Protein AF-A0A528BFK5-F1 (afdb_monomer)

Mean predicted aligned error: 5.94 Å

Radius of gyration: 22.84 Å; Cα contacts (8 Å, |Δi|>4): 56; chains: 1; bounding box: 48×29×62 Å

pLDDT: mean 91.85, std 6.43, range [48.0, 98.12]

Secondary structure (DSSP, 8-state):
---HHHHHHHHHHTT-HHHHHTHHHHTT-TTHHHHHHHHHHHHHHHHHHHHHHHHT------GGG--TTSSSS--HHHHHHHHTTGGGTTT--------TTSSHHHHHHHHH-

Sequence (113 aa):
MNNPDVLLNRAKALRLNGLITHWDEIAGADWLAAVLQWEEEERSDRSMRRRMRAARLGHFKQLSDYDWHWPRRIDRAAVEDLMTLSFMNDAANIVFIGPNGVGKSTLARNVAH

Solvent-accessible surface area (backbone atoms only — not comparable to full-atom values): 7240 Å² total; per-residue (Å²): 132,88,56,54,69,58,53,51,51,50,39,57,77,67,62,40,56,72,58,63,75,48,32,91,82,45,64,85,44,86,60,49,66,57,55,54,48,51,52,55,50,52,50,53,49,52,52,50,57,48,50,56,63,70,65,63,74,67,90,85,61,62,71,90,75,54,58,81,82,58,46,95,77,71,65,61,68,62,53,55,50,55,67,69,48,57,49,64,82,71,72,56,86,87,80,87,84,78,72,89,90,60,47,59,70,50,54,56,48,57,69,75,107

Foldseek 3Di:
DDDLVVLLVLCVVLVVVVCNVCVVVPSPPPCSVVVSVVSVVVVVVVVVVVVVVVVPLDDADAPVNDDPVAPVDDDVVVLVVVLVVPCVVVVDDDDDDDDPPRCPSNSVSSSVD

Structure (mmCIF, N/CA/C/O backbone):
data_AF-A0A528BFK5-F1
#
_entry.id   AF-A0A528BFK5-F1
#
loop_
_atom_site.group_PDB
_atom_site.id
_atom_site.type_symbol
_atom_site.label_atom_id
_atom_site.label_alt_id
_atom_site.label_comp_id
_atom_site.label_asym_id
_atom_site.label_entity_id
_atom_site.label_seq_id
_atom_site.pdbx_PDB_ins_code
_atom_site.Cartn_x
_atom_site.Cartn_y
_atom_site.Cartn_z
_atom_site.occupancy
_atom_site.B_iso_or_equiv
_atom_site.auth_seq_id
_atom_site.auth_comp_id
_atom_site.auth_asym_id
_atom_site.auth_atom_id
_atom_site.pdbx_PDB_model_num
ATOM 1 N N . MET A 1 1 ? -25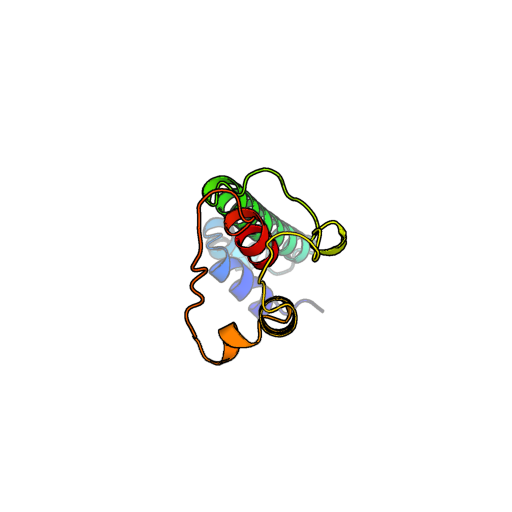.125 -4.580 11.232 1.00 48.00 1 MET A N 1
ATOM 2 C CA . MET A 1 1 ? -25.094 -4.891 12.677 1.00 48.00 1 MET A CA 1
ATOM 3 C C . MET A 1 1 ? -23.659 -5.232 13.038 1.00 48.00 1 MET A C 1
ATOM 5 O O . MET A 1 1 ? -23.142 -6.213 12.522 1.00 48.00 1 MET A O 1
ATOM 9 N N . ASN A 1 2 ? -22.987 -4.368 13.801 1.00 63.56 2 ASN A N 1
ATOM 10 C CA . ASN A 1 2 ? -21.590 -4.565 14.191 1.00 63.56 2 ASN A CA 1
ATOM 11 C C . ASN A 1 2 ? -21.495 -5.734 15.171 1.00 63.56 2 ASN A C 1
ATOM 13 O O . ASN A 1 2 ? -21.980 -5.627 16.292 1.00 63.56 2 ASN A O 1
ATOM 17 N N . ASN A 1 3 ? -20.893 -6.842 14.747 1.00 85.81 3 ASN A N 1
ATOM 18 C CA . ASN A 1 3 ? -20.568 -7.937 15.652 1.00 85.81 3 ASN A CA 1
ATOM 19 C C . ASN A 1 3 ? -19.425 -7.475 16.590 1.00 85.81 3 ASN A C 1
ATOM 21 O O . ASN A 1 3 ? -18.356 -7.122 16.075 1.00 85.81 3 ASN A O 1
ATOM 25 N N . PRO A 1 4 ? -19.613 -7.471 17.924 1.00 87.62 4 PRO A N 1
ATOM 26 C CA . PRO A 1 4 ? -18.584 -7.068 18.883 1.00 87.62 4 PRO A CA 1
ATOM 27 C C . PRO A 1 4 ? -17.257 -7.814 18.697 1.00 87.62 4 PRO A C 1
ATOM 29 O O . PRO A 1 4 ? -16.196 -7.196 18.744 1.00 87.62 4 PRO A O 1
ATOM 32 N N . ASP A 1 5 ? -17.293 -9.107 18.371 1.00 91.44 5 ASP A N 1
ATOM 33 C CA . ASP A 1 5 ? -16.078 -9.907 18.168 1.00 91.44 5 ASP A CA 1
ATOM 34 C C . ASP A 1 5 ? -15.250 -9.415 16.973 1.00 91.44 5 ASP A C 1
ATOM 36 O O . ASP A 1 5 ? -14.016 -9.415 16.995 1.00 91.44 5 ASP A O 1
ATOM 40 N N . VAL A 1 6 ? -15.925 -8.941 15.922 1.00 94.69 6 VAL A N 1
ATOM 41 C CA . VAL A 1 6 ? -15.270 -8.376 14.735 1.00 94.69 6 VAL A CA 1
ATOM 42 C C . VAL A 1 6 ? -14.583 -7.062 15.090 1.00 94.69 6 VAL A C 1
ATOM 44 O O . VAL A 1 6 ? -13.429 -6.853 14.711 1.00 94.69 6 VAL A O 1
ATOM 47 N N . LEU A 1 7 ? -15.252 -6.188 15.846 1.00 95.88 7 LEU A N 1
ATOM 48 C CA . LEU A 1 7 ? -14.658 -4.923 16.278 1.00 95.88 7 LEU A CA 1
ATOM 49 C C . LEU A 1 7 ? -13.475 -5.149 17.235 1.00 95.88 7 LEU A C 1
ATOM 51 O O . LEU A 1 7 ? -12.464 -4.455 17.119 1.00 95.88 7 LEU A O 1
ATOM 55 N N . LEU A 1 8 ? -13.545 -6.156 18.112 1.00 96.50 8 LEU A N 1
ATOM 56 C CA . LEU A 1 8 ? -12.437 -6.516 19.001 1.00 96.50 8 LEU A CA 1
ATOM 57 C C . LEU A 1 8 ? -11.213 -6.985 18.206 1.00 96.50 8 LEU A C 1
ATOM 59 O O . LEU A 1 8 ? -10.082 -6.594 18.501 1.00 96.50 8 LEU A O 1
ATOM 63 N N . ASN A 1 9 ? -11.422 -7.798 17.168 1.00 97.00 9 ASN A N 1
ATOM 64 C CA . ASN A 1 9 ? -10.339 -8.250 16.295 1.00 97.00 9 ASN A CA 1
ATOM 65 C C . ASN A 1 9 ? -9.693 -7.092 15.523 1.00 97.00 9 ASN A C 1
ATOM 67 O O . ASN A 1 9 ? -8.467 -7.050 15.408 1.00 97.00 9 ASN A O 1
ATOM 71 N N . ARG A 1 10 ? -10.486 -6.115 15.069 1.00 96.88 10 ARG A N 1
ATOM 72 C CA . ARG A 1 10 ? -9.972 -4.876 14.460 1.00 96.88 10 ARG A CA 1
ATOM 73 C C . ARG A 1 10 ? -9.133 -4.070 15.450 1.00 96.88 10 ARG A C 1
ATOM 75 O O . ARG A 1 10 ? -7.992 -3.725 15.149 1.00 96.88 10 ARG A O 1
ATOM 82 N N . ALA A 1 11 ? -9.628 -3.859 16.671 1.00 97.19 11 ALA A N 1
ATOM 83 C CA . ALA A 1 11 ? -8.878 -3.171 17.724 1.00 97.19 11 ALA A CA 1
ATOM 84 C C . ALA A 1 11 ? -7.541 -3.872 18.043 1.00 97.19 11 ALA A C 1
ATOM 86 O O . ALA A 1 11 ? -6.509 -3.205 18.175 1.00 97.19 11 ALA A O 1
ATOM 87 N N . LYS A 1 12 ? -7.531 -5.214 18.093 1.00 97.44 12 LYS A N 1
ATOM 88 C CA . LYS A 1 12 ? -6.318 -6.041 18.246 1.00 97.44 12 LYS A CA 1
ATOM 89 C C . LYS A 1 12 ? -5.351 -5.885 17.074 1.00 97.44 12 LYS A C 1
ATOM 91 O O . LYS A 1 12 ? -4.161 -5.673 17.308 1.00 97.44 12 LYS A O 1
ATOM 96 N N . ALA A 1 13 ? -5.837 -5.932 15.834 1.00 97.31 13 ALA A N 1
ATOM 97 C CA . ALA A 1 13 ? -5.016 -5.715 14.640 1.00 97.31 13 ALA A CA 1
ATOM 98 C C . ALA A 1 13 ? -4.374 -4.315 14.640 1.00 97.31 13 ALA A C 1
ATOM 100 O O . ALA A 1 13 ? -3.201 -4.155 14.297 1.00 97.31 13 ALA A O 1
ATOM 101 N N . LEU A 1 14 ? -5.110 -3.313 15.125 1.00 97.06 14 LEU A N 1
ATOM 102 C CA . LEU A 1 14 ? -4.625 -1.952 15.328 1.00 97.06 14 LEU A CA 1
ATOM 103 C C . LEU A 1 14 ? -3.766 -1.775 16.592 1.00 97.06 14 LEU A C 1
ATOM 105 O O . LEU A 1 14 ? -3.194 -0.700 16.791 1.00 97.06 14 LEU A O 1
ATOM 109 N N . ARG A 1 15 ? -3.617 -2.799 17.440 1.00 97.38 15 ARG A N 1
ATOM 110 C CA . ARG A 1 15 ? -2.886 -2.729 18.719 1.00 97.38 15 ARG A CA 1
ATOM 111 C C . ARG A 1 15 ? -3.351 -1.573 19.617 1.00 97.38 15 ARG A C 1
ATOM 113 O O . ARG A 1 15 ? -2.538 -0.938 20.291 1.00 97.38 15 ARG A O 1
ATOM 120 N N . LEU A 1 16 ? -4.650 -1.271 19.620 1.00 96.81 16 LEU A N 1
ATOM 121 C CA . LEU A 1 16 ? -5.241 -0.217 20.454 1.00 96.81 16 LEU A CA 1
ATOM 122 C C . LEU A 1 16 ? -5.451 -0.727 21.883 1.00 96.81 16 LEU A C 1
ATOM 124 O O . LEU A 1 16 ? -6.577 -0.881 22.345 1.00 96.81 16 LEU A O 1
ATOM 128 N N . ASN A 1 17 ? -4.351 -1.013 22.581 1.00 97.12 17 ASN A N 1
ATOM 129 C CA . ASN A 1 1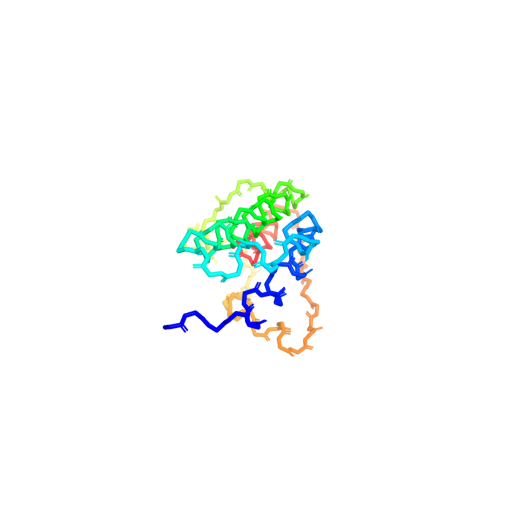7 ? -4.363 -1.739 23.855 1.00 97.12 17 ASN A CA 1
ATOM 130 C C . ASN A 1 17 ? -5.247 -1.085 24.925 1.00 97.12 17 ASN A C 1
ATOM 132 O O . ASN A 1 17 ? -5.899 -1.804 25.665 1.00 97.12 17 ASN A O 1
ATOM 136 N N . GLY A 1 18 ? -5.339 0.249 24.968 1.00 96.75 18 GLY A N 1
ATOM 137 C CA . GLY A 1 18 ? -6.256 0.938 25.886 1.00 96.75 18 GLY A CA 1
ATOM 138 C C . GLY A 1 18 ? -7.729 0.600 25.629 1.00 96.75 18 GLY A C 1
ATOM 139 O O . GLY A 1 18 ? -8.454 0.288 26.566 1.00 96.75 18 GLY A O 1
ATOM 140 N N . LEU A 1 19 ? -8.154 0.575 24.360 1.00 95.50 19 LEU A N 1
ATOM 141 C CA . LEU A 1 19 ? -9.518 0.174 23.989 1.00 95.50 19 LEU A CA 1
ATOM 142 C C . LEU A 1 19 ? -9.764 -1.316 24.256 1.00 95.50 19 LEU A C 1
ATOM 144 O O . LEU A 1 19 ? -10.860 -1.696 24.642 1.00 95.50 19 LEU A O 1
ATOM 148 N N . ILE A 1 20 ? -8.744 -2.158 24.065 1.00 97.19 20 ILE A N 1
ATOM 149 C CA . ILE A 1 20 ? -8.833 -3.601 24.331 1.00 97.19 20 ILE A CA 1
ATOM 150 C C . ILE A 1 20 ? -8.965 -3.873 25.836 1.00 97.19 20 ILE A C 1
ATOM 152 O O . ILE A 1 20 ? -9.753 -4.726 26.226 1.00 97.19 20 ILE A O 1
ATOM 156 N N . THR A 1 21 ? -8.219 -3.157 26.683 1.00 98.12 21 THR A N 1
ATOM 157 C CA . THR A 1 21 ? -8.285 -3.307 28.146 1.00 98.12 21 THR A CA 1
ATOM 158 C C . THR A 1 21 ? -9.657 -2.923 28.701 1.00 98.12 21 THR A C 1
ATOM 160 O O . THR A 1 21 ? -10.146 -3.591 29.603 1.00 98.12 21 THR A O 1
ATOM 163 N N . HIS A 1 22 ? -10.286 -1.885 28.147 1.00 96.94 22 HIS A N 1
ATOM 164 C CA . HIS A 1 22 ? -11.596 -1.380 28.580 1.00 96.94 22 HIS A CA 1
ATOM 165 C C . HIS A 1 22 ? -12.742 -1.838 27.663 1.00 96.94 22 HIS A C 1
ATOM 167 O O . HIS A 1 22 ? -13.746 -1.144 27.520 1.00 96.94 22 HIS A O 1
ATOM 173 N N . TRP A 1 23 ? -12.591 -2.992 27.002 1.00 95.62 23 TRP A N 1
ATOM 174 C CA . TRP A 1 23 ? -13.507 -3.429 25.947 1.00 95.62 23 TRP A CA 1
ATOM 175 C C . TRP A 1 23 ? -14.962 -3.531 26.411 1.00 95.62 23 TRP A C 1
ATOM 177 O O . TRP A 1 23 ? -15.853 -3.025 25.733 1.00 95.62 23 TRP A O 1
ATOM 187 N N . ASP A 1 24 ? -15.195 -4.122 27.583 1.00 95.38 24 ASP A N 1
ATOM 188 C CA . ASP A 1 24 ? -16.540 -4.343 28.125 1.00 95.38 24 ASP A CA 1
ATOM 189 C C . ASP A 1 24 ? -17.301 -3.030 28.382 1.00 95.38 24 ASP A C 1
ATOM 191 O O . ASP A 1 24 ? -18.529 -3.003 28.333 1.00 95.38 24 ASP A O 1
ATOM 195 N N . GLU A 1 25 ? -16.582 -1.921 28.588 1.00 95.62 25 GLU A N 1
ATOM 196 C CA . GLU A 1 25 ? -17.163 -0.588 28.790 1.00 95.62 25 GLU A CA 1
ATOM 197 C C . GLU A 1 25 ? -17.598 0.070 27.470 1.00 95.62 25 GLU A C 1
ATOM 199 O O . GLU A 1 25 ? -18.506 0.902 27.456 1.00 95.62 25 GLU A O 1
ATOM 204 N N . ILE A 1 26 ? -16.957 -0.287 26.351 1.00 94.62 26 ILE A N 1
ATOM 205 C CA . ILE A 1 26 ? -17.101 0.412 25.063 1.00 94.62 26 ILE A CA 1
ATOM 206 C C . ILE A 1 26 ? -17.682 -0.455 23.941 1.00 94.62 26 ILE A C 1
ATOM 208 O O . ILE A 1 26 ? -18.024 0.081 22.891 1.00 94.62 26 ILE A O 1
ATOM 212 N N . ALA A 1 27 ? -17.803 -1.773 24.124 1.00 92.19 27 ALA A N 1
ATOM 213 C CA . ALA A 1 27 ? -18.177 -2.720 23.067 1.00 92.19 27 ALA A CA 1
ATOM 214 C C . ALA A 1 27 ? -19.530 -2.406 22.401 1.00 92.19 27 ALA A C 1
ATOM 216 O O . ALA A 1 27 ? -19.722 -2.703 21.222 1.00 92.19 27 ALA A O 1
ATOM 217 N N . GLY A 1 28 ? -20.459 -1.803 23.150 1.00 92.06 28 GLY A N 1
ATOM 218 C CA . GLY A 1 28 ? -21.775 -1.377 22.665 1.00 92.06 28 GLY A CA 1
ATOM 219 C C . GLY A 1 28 ? -21.836 0.064 22.157 1.00 92.06 28 GLY A C 1
ATOM 220 O O . GLY A 1 28 ? -22.918 0.537 21.828 1.00 92.06 28 GLY A O 1
ATOM 221 N N . ALA A 1 29 ? -20.716 0.787 22.125 1.00 94.50 29 ALA A N 1
ATOM 222 C CA . ALA A 1 29 ? -20.711 2.190 21.747 1.00 94.50 29 ALA A CA 1
ATOM 223 C C . ALA A 1 29 ? -20.892 2.378 20.233 1.00 94.50 29 ALA A C 1
ATOM 225 O O . ALA A 1 29 ? -20.106 1.872 19.427 1.00 94.50 29 ALA A O 1
ATOM 226 N N . ASP A 1 30 ? -21.869 3.199 19.844 1.00 94.62 30 ASP A N 1
ATOM 227 C CA . ASP A 1 30 ? -22.193 3.463 18.434 1.00 94.62 30 ASP A CA 1
ATOM 228 C C . ASP A 1 30 ? -21.031 4.100 17.650 1.00 94.62 30 ASP A C 1
ATOM 230 O O . ASP A 1 30 ? -20.914 3.931 16.435 1.00 94.62 30 ASP A O 1
ATOM 234 N N . TRP A 1 31 ? -20.129 4.803 18.344 1.00 94.81 31 TRP A N 1
ATOM 235 C CA . TRP A 1 31 ? -18.967 5.464 17.744 1.00 94.81 31 TRP A CA 1
ATOM 236 C C . TRP A 1 31 ? -17.785 4.521 17.471 1.00 94.81 31 TRP A C 1
ATOM 238 O O . TRP A 1 31 ? -16.896 4.865 16.688 1.00 94.81 31 TRP A O 1
ATOM 248 N N . LEU A 1 32 ? -17.747 3.336 18.089 1.00 95.94 32 LEU A N 1
ATOM 249 C CA . LEU A 1 32 ? -16.556 2.481 18.110 1.00 95.94 32 LEU A CA 1
ATOM 250 C C . LEU A 1 32 ? -16.128 2.032 16.711 1.00 95.94 32 LEU A C 1
ATOM 252 O O . LEU A 1 32 ? -14.953 2.109 16.354 1.00 95.94 32 LEU A O 1
ATOM 256 N N . ALA A 1 33 ? -17.083 1.604 15.889 1.00 96.12 33 ALA A N 1
ATOM 257 C CA . ALA A 1 33 ? -16.783 1.133 14.542 1.00 96.12 33 ALA A CA 1
ATOM 258 C C . ALA A 1 33 ? -16.227 2.233 13.629 1.00 96.12 33 ALA A C 1
ATOM 260 O O . ALA A 1 33 ? -15.359 1.943 12.807 1.00 96.12 33 ALA A O 1
ATOM 261 N N . ALA A 1 34 ? -16.696 3.475 13.786 1.00 96.88 34 ALA A N 1
ATOM 262 C CA . ALA A 1 34 ? -16.208 4.610 13.011 1.00 96.88 34 ALA A CA 1
ATOM 263 C C . ALA A 1 34 ? -14.765 4.966 13.396 1.00 96.88 34 ALA A C 1
ATOM 265 O O . ALA A 1 34 ? -13.923 5.135 12.522 1.00 96.88 34 ALA A O 1
ATOM 266 N N . VAL A 1 35 ? -14.448 4.992 14.695 1.00 96.50 35 VAL A N 1
ATOM 267 C CA . VAL A 1 35 ? -13.084 5.279 15.169 1.00 96.50 35 VAL A CA 1
ATOM 268 C C . VAL A 1 35 ? -12.088 4.212 14.708 1.00 96.50 35 VAL A C 1
ATOM 270 O O . VAL A 1 35 ? -10.994 4.550 14.257 1.00 96.50 35 VAL A O 1
ATOM 273 N N . LEU A 1 36 ? -12.461 2.928 14.776 1.00 97.31 36 LEU A N 1
ATOM 274 C CA . LEU A 1 36 ? -11.617 1.842 14.264 1.00 97.31 36 LEU A CA 1
ATOM 275 C C . LEU A 1 36 ? -11.378 1.976 12.755 1.00 97.31 36 LEU A C 1
ATOM 277 O O . LEU A 1 36 ? -10.253 1.781 12.301 1.00 97.31 36 LEU A O 1
ATOM 281 N N . GLN A 1 37 ? -12.408 2.362 11.997 1.00 97.81 37 GLN A N 1
ATOM 282 C CA . GLN A 1 37 ? -12.294 2.608 10.559 1.00 97.81 37 GLN A CA 1
ATOM 283 C C . GLN A 1 37 ? -11.319 3.749 10.254 1.00 97.81 37 GLN A C 1
ATOM 285 O O . GLN A 1 37 ? -10.424 3.584 9.429 1.00 97.81 37 GLN A O 1
ATOM 290 N N . TRP A 1 38 ? -11.449 4.881 10.949 1.00 98.00 38 TRP A N 1
ATOM 291 C CA . TRP A 1 38 ? -10.565 6.030 10.748 1.00 98.00 38 TRP A CA 1
ATOM 292 C C . TRP A 1 38 ? -9.100 5.686 11.015 1.00 98.00 38 TRP A C 1
ATOM 294 O O . TRP A 1 38 ? -8.221 6.087 10.257 1.00 98.00 38 TRP A O 1
ATOM 304 N N . GLU A 1 39 ? -8.823 4.926 12.074 1.00 97.88 39 GLU A N 1
ATOM 305 C CA . GLU A 1 39 ? -7.454 4.526 12.405 1.00 97.88 39 GLU A CA 1
ATOM 306 C C . GLU A 1 39 ? -6.876 3.536 11.375 1.00 97.88 39 GLU A C 1
ATOM 308 O O . GLU A 1 39 ? -5.694 3.629 11.034 1.00 97.88 39 GLU A O 1
ATOM 313 N N . GLU A 1 40 ? -7.680 2.604 10.849 1.00 98.00 40 GLU A N 1
ATOM 314 C CA . GLU A 1 40 ? -7.269 1.703 9.758 1.00 98.00 40 GLU A CA 1
ATOM 315 C C . GLU A 1 40 ? -6.885 2.487 8.498 1.00 98.00 40 GLU A C 1
ATOM 317 O O . GLU A 1 40 ? -5.798 2.283 7.943 1.00 98.00 40 GLU A O 1
ATOM 322 N N . GLU A 1 41 ? -7.748 3.413 8.082 1.00 98.12 41 GLU A N 1
ATOM 323 C CA . GLU A 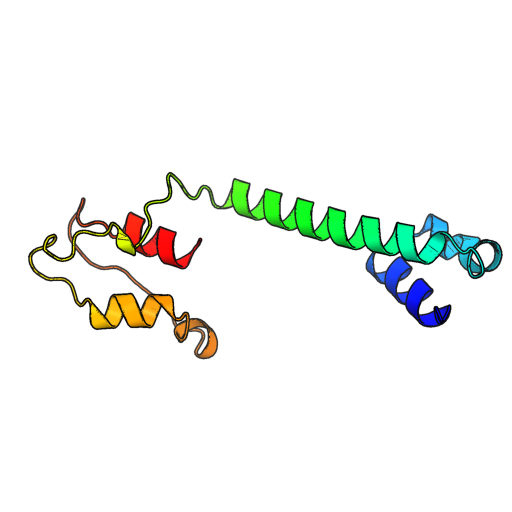1 41 ? -7.544 4.267 6.912 1.00 98.12 41 GLU A CA 1
ATOM 324 C C . GLU A 1 41 ? -6.308 5.151 7.080 1.00 98.12 41 GLU A C 1
ATOM 326 O O . GLU A 1 41 ? -5.395 5.102 6.254 1.00 98.12 41 GLU A O 1
ATOM 331 N N . GLU A 1 42 ? -6.211 5.891 8.186 1.00 98.06 42 GLU A N 1
ATOM 332 C CA . GLU A 1 42 ? -5.106 6.819 8.427 1.00 98.06 42 GLU A CA 1
ATOM 333 C C . GLU A 1 42 ? -3.759 6.086 8.513 1.00 98.06 42 GLU A C 1
ATOM 335 O O . GLU A 1 42 ? -2.734 6.582 8.029 1.00 98.06 42 GLU A O 1
ATOM 340 N N . ARG A 1 43 ? -3.719 4.873 9.079 1.00 96.94 43 ARG A N 1
ATOM 341 C CA . ARG A 1 43 ? -2.495 4.059 9.076 1.00 96.94 43 ARG A CA 1
ATOM 342 C C . ARG A 1 43 ? -2.120 3.582 7.687 1.00 96.94 43 ARG A C 1
ATOM 344 O O . ARG A 1 43 ? -0.933 3.639 7.347 1.00 96.94 43 ARG A O 1
ATOM 351 N N . SER A 1 44 ? -3.091 3.114 6.905 1.00 96.62 44 SER A N 1
ATOM 352 C CA . SER A 1 44 ? -2.868 2.709 5.516 1.00 96.62 44 SER A CA 1
ATOM 353 C C . SER A 1 44 ? -2.295 3.875 4.707 1.00 96.62 44 SER A C 1
ATOM 355 O O . SER A 1 44 ? -1.213 3.758 4.118 1.00 96.62 44 SER A O 1
ATOM 357 N N . ASP A 1 45 ? -2.924 5.044 4.814 1.00 97.06 45 ASP A N 1
ATOM 358 C CA . ASP A 1 45 ? -2.525 6.278 4.148 1.00 97.06 45 ASP A CA 1
ATOM 359 C C . ASP A 1 45 ? -1.136 6.748 4.569 1.00 97.06 45 ASP A C 1
ATOM 361 O O . ASP A 1 45 ? -0.281 7.032 3.725 1.00 97.06 45 ASP A O 1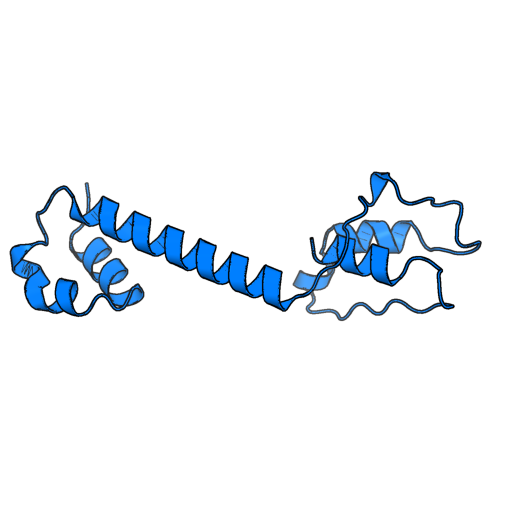
ATOM 365 N N . ARG A 1 46 ? -0.850 6.800 5.874 1.00 97.06 46 ARG A N 1
ATOM 366 C CA . ARG A 1 46 ? 0.484 7.170 6.376 1.00 97.06 46 ARG A CA 1
ATOM 367 C C . ARG A 1 46 ? 1.554 6.211 5.881 1.00 97.06 46 ARG A C 1
ATOM 369 O O . ARG A 1 46 ? 2.633 6.653 5.479 1.00 97.06 46 ARG A O 1
ATOM 376 N N . SER A 1 47 ? 1.263 4.914 5.904 1.00 96.50 47 SER A N 1
ATOM 377 C CA . SER A 1 47 ? 2.162 3.857 5.445 1.00 96.50 47 SER A CA 1
ATOM 378 C C . SER A 1 47 ? 2.459 4.001 3.949 1.00 96.50 47 SER A C 1
ATOM 380 O O . SER A 1 47 ? 3.626 4.013 3.548 1.00 96.50 47 SER A O 1
ATOM 382 N N . MET A 1 48 ? 1.427 4.227 3.133 1.00 94.62 48 MET A N 1
ATOM 383 C CA . MET A 1 48 ? 1.550 4.495 1.701 1.00 94.62 48 MET A CA 1
ATOM 384 C C . MET A 1 48 ? 2.332 5.785 1.427 1.00 94.62 48 MET A C 1
ATOM 386 O O . MET A 1 48 ? 3.347 5.748 0.734 1.00 94.62 48 MET A O 1
ATOM 390 N N . ARG A 1 49 ? 1.956 6.915 2.042 1.00 94.25 49 ARG A N 1
ATOM 391 C CA . ARG A 1 49 ? 2.658 8.207 1.902 1.00 94.25 49 ARG A CA 1
ATOM 392 C C . ARG A 1 49 ? 4.121 8.121 2.331 1.00 94.25 49 ARG A C 1
ATOM 394 O O . ARG A 1 49 ? 4.965 8.825 1.778 1.00 94.25 49 ARG A O 1
ATOM 401 N N . ARG A 1 50 ? 4.444 7.302 3.337 1.00 96.00 50 ARG A N 1
ATOM 402 C CA . ARG A 1 50 ? 5.828 7.040 3.753 1.00 96.00 50 ARG A CA 1
ATOM 403 C C . ARG A 1 50 ? 6.579 6.244 2.687 1.00 96.00 50 ARG A C 1
ATOM 405 O O . ARG A 1 50 ? 7.685 6.648 2.339 1.00 96.00 50 ARG A O 1
ATOM 412 N N . ARG A 1 51 ? 6.001 5.154 2.166 1.00 94.69 51 ARG A N 1
ATOM 413 C CA . ARG A 1 51 ? 6.614 4.351 1.091 1.00 94.69 51 ARG A CA 1
ATOM 414 C C . ARG A 1 51 ? 6.839 5.177 -0.174 1.00 94.69 51 ARG A C 1
ATOM 416 O O . ARG A 1 51 ? 7.949 5.163 -0.690 1.00 94.69 51 ARG A O 1
ATOM 423 N N . MET A 1 52 ? 5.854 5.969 -0.595 1.00 90.81 52 MET A N 1
ATOM 424 C CA . MET A 1 52 ? 5.972 6.852 -1.762 1.00 90.81 52 MET A CA 1
ATOM 425 C C . MET A 1 52 ? 7.105 7.872 -1.596 1.00 90.81 52 MET A C 1
ATOM 427 O O . MET A 1 52 ? 7.942 8.023 -2.483 1.00 90.81 52 MET A O 1
ATOM 431 N N . ARG A 1 53 ? 7.209 8.517 -0.423 1.00 90.50 53 ARG A N 1
ATOM 432 C CA . ARG A 1 53 ? 8.325 9.431 -0.115 1.00 90.50 53 ARG A CA 1
ATOM 433 C C . ARG A 1 53 ? 9.681 8.719 -0.108 1.00 90.50 53 ARG A C 1
ATOM 435 O O . ARG A 1 53 ? 10.662 9.263 -0.610 1.00 90.50 53 ARG A O 1
ATOM 442 N N . ALA A 1 54 ? 9.746 7.514 0.456 1.00 94.56 54 ALA A N 1
ATOM 443 C CA . ALA A 1 54 ? 10.974 6.727 0.527 1.00 94.56 54 ALA A CA 1
ATOM 444 C C . ALA A 1 54 ? 11.430 6.199 -0.844 1.00 94.56 54 ALA A C 1
ATOM 446 O O . ALA A 1 54 ? 12.633 6.107 -1.076 1.00 94.56 54 ALA A O 1
ATOM 447 N N . ALA A 1 55 ? 10.494 5.904 -1.752 1.00 90.44 55 ALA A N 1
ATOM 448 C CA . ALA A 1 55 ? 10.783 5.395 -3.091 1.00 90.44 55 ALA A CA 1
ATOM 449 C C . ALA A 1 55 ? 11.525 6.409 -3.978 1.00 90.44 55 ALA A C 1
ATOM 451 O O . ALA A 1 55 ? 12.161 6.010 -4.951 1.00 90.44 55 ALA A O 1
ATOM 452 N N . ARG A 1 56 ? 11.476 7.713 -3.642 1.00 88.31 56 ARG A N 1
ATOM 453 C CA . ARG A 1 56 ? 12.154 8.797 -4.382 1.00 88.31 56 ARG A CA 1
ATOM 454 C C . ARG A 1 56 ? 11.878 8.734 -5.892 1.00 88.31 56 ARG A C 1
ATOM 456 O O . ARG A 1 56 ? 12.754 9.023 -6.710 1.00 88.31 56 ARG A O 1
ATOM 463 N N . LEU A 1 57 ? 10.651 8.351 -6.251 1.00 84.69 57 LEU A N 1
ATOM 464 C CA . LEU A 1 57 ? 10.166 8.403 -7.623 1.00 84.69 57 LEU A CA 1
ATOM 465 C C . LEU A 1 57 ? 10.170 9.880 -8.031 1.00 84.69 57 LEU A C 1
ATOM 467 O O . LEU A 1 57 ? 9.517 10.711 -7.405 1.00 84.69 57 LEU A O 1
ATOM 471 N N . GLY A 1 58 ? 11.040 10.228 -8.982 1.00 83.75 58 GLY A N 1
ATOM 472 C CA . GLY A 1 58 ? 11.184 11.599 -9.471 1.00 83.75 58 GLY A CA 1
ATOM 473 C C . GLY A 1 58 ? 9.966 12.039 -10.284 1.00 83.75 58 GLY A C 1
ATOM 474 O O . GLY A 1 58 ? 8.901 11.442 -10.204 1.00 83.75 58 GLY A O 1
ATOM 475 N N . HIS A 1 59 ? 10.135 13.057 -11.128 1.00 84.25 59 HIS A N 1
ATOM 476 C CA . HIS A 1 59 ? 9.036 13.533 -11.969 1.00 84.25 59 HIS A CA 1
ATOM 477 C C . HIS A 1 59 ? 8.437 12.399 -12.814 1.00 84.25 59 HIS A C 1
ATOM 479 O O . HIS A 1 59 ? 9.172 11.668 -13.497 1.00 84.25 59 HIS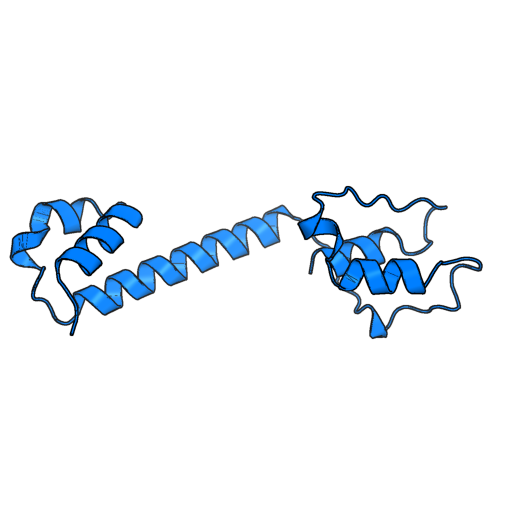 A O 1
ATOM 485 N N . PHE A 1 60 ? 7.112 12.278 -12.748 1.00 85.94 60 PHE A N 1
ATOM 486 C CA . PHE A 1 60 ? 6.336 11.346 -13.549 1.00 85.94 60 PHE A CA 1
ATOM 487 C C . PHE A 1 60 ? 6.109 11.935 -14.941 1.00 85.94 60 PHE A C 1
ATOM 489 O O . PHE A 1 60 ? 5.781 13.115 -15.082 1.00 85.94 60 PHE A O 1
ATOM 496 N N . LYS A 1 61 ? 6.316 11.103 -15.961 1.00 87.00 61 LYS A N 1
ATOM 497 C CA . LYS A 1 61 ? 5.951 11.369 -17.351 1.00 87.00 61 LYS A CA 1
ATOM 498 C C . LYS A 1 61 ? 5.093 10.194 -17.788 1.00 87.00 61 LYS A C 1
ATOM 500 O O . LYS A 1 61 ? 5.593 9.070 -17.741 1.00 87.00 61 LYS A O 1
ATOM 505 N N . GLN A 1 62 ? 3.848 10.460 -18.175 1.00 88.75 62 GLN A N 1
ATOM 506 C CA . GLN A 1 62 ? 2.912 9.421 -18.590 1.00 88.75 62 GLN A CA 1
ATOM 507 C C . GLN A 1 62 ? 3.463 8.654 -19.790 1.00 88.75 62 GLN A C 1
ATOM 509 O O . GLN A 1 62 ? 4.096 9.234 -20.677 1.00 88.75 62 GLN A O 1
ATOM 514 N N . LEU A 1 63 ? 3.207 7.349 -19.829 1.00 88.81 63 LEU A N 1
ATOM 515 C CA . LEU A 1 63 ? 3.618 6.507 -20.946 1.00 88.81 63 LEU A CA 1
ATOM 516 C C . LEU A 1 63 ? 2.953 6.923 -22.266 1.00 88.81 63 LEU A C 1
ATOM 518 O O . LEU A 1 63 ? 3.567 6.783 -23.318 1.00 88.81 63 LEU A O 1
ATOM 522 N N . SER A 1 64 ? 1.743 7.488 -22.224 1.00 88.38 64 SER A N 1
ATOM 523 C CA . SER A 1 64 ? 1.074 8.068 -23.399 1.00 88.38 64 SER A CA 1
ATOM 524 C C . SER A 1 64 ? 1.885 9.186 -24.058 1.00 88.38 64 SER A C 1
ATOM 526 O O . SER A 1 64 ? 1.817 9.351 -25.272 1.00 88.38 64 SER A O 1
ATOM 528 N N . ASP A 1 65 ? 2.693 9.907 -23.275 1.00 88.38 65 ASP A N 1
ATOM 529 C CA . ASP A 1 65 ? 3.562 10.988 -23.750 1.00 88.38 65 ASP A CA 1
ATOM 5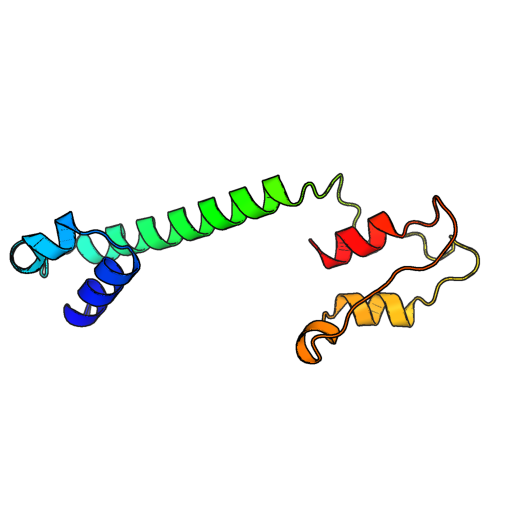30 C C . ASP A 1 65 ? 4.965 10.480 -24.137 1.00 88.38 65 ASP A C 1
ATOM 532 O O . ASP A 1 65 ? 5.884 11.272 -24.406 1.00 88.38 65 ASP A O 1
ATOM 536 N N . TYR A 1 66 ? 5.194 9.165 -24.080 1.00 87.44 66 TYR A N 1
ATOM 537 C CA . TYR A 1 66 ? 6.457 8.556 -24.475 1.00 87.44 66 TYR A CA 1
ATOM 538 C C . TYR A 1 66 ? 6.596 8.591 -26.001 1.00 87.44 66 TYR A C 1
ATOM 540 O O . TYR A 1 66 ? 5.726 8.126 -26.735 1.00 87.44 66 TYR A O 1
ATOM 548 N N . ASP A 1 67 ? 7.707 9.145 -26.488 1.00 88.44 67 ASP A N 1
ATOM 549 C CA . ASP A 1 67 ? 7.985 9.193 -27.921 1.00 88.44 67 ASP A CA 1
ATOM 550 C C . ASP A 1 67 ? 8.533 7.845 -28.389 1.00 88.44 67 ASP A C 1
ATOM 552 O O . ASP A 1 67 ? 9.708 7.547 -28.210 1.00 88.44 67 ASP A O 1
ATOM 556 N N . TRP A 1 68 ? 7.689 7.030 -29.016 1.00 88.88 68 TRP A N 1
ATOM 557 C CA . TRP A 1 68 ? 8.089 5.723 -29.538 1.00 88.88 68 TRP A CA 1
ATOM 558 C C . TRP A 1 68 ? 9.049 5.789 -30.736 1.00 88.88 68 TRP A C 1
ATOM 560 O O . TRP A 1 68 ? 9.630 4.764 -31.089 1.00 88.88 68 TRP A O 1
ATOM 570 N N . HIS A 1 69 ? 9.257 6.961 -31.350 1.00 87.81 69 HIS A N 1
ATOM 571 C CA . HIS A 1 69 ? 10.268 7.142 -32.401 1.00 87.81 69 HIS A CA 1
ATOM 572 C C . HIS A 1 69 ? 11.686 7.310 -31.828 1.00 87.81 69 HIS A C 1
ATOM 574 O O . HIS A 1 69 ? 12.670 7.289 -32.576 1.00 87.81 69 HIS A O 1
ATOM 580 N N . TRP A 1 70 ? 11.811 7.441 -30.504 1.00 82.00 70 TRP A N 1
ATOM 58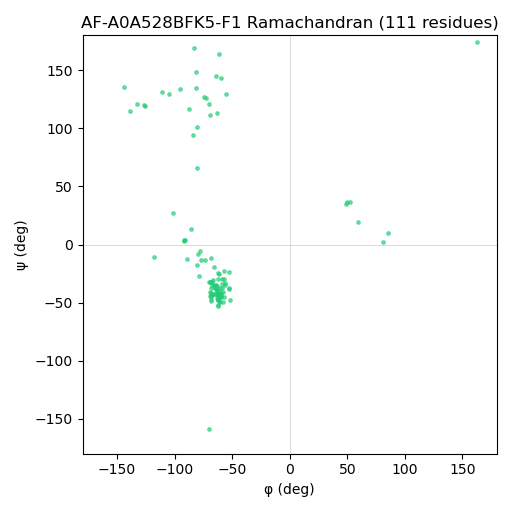1 C CA . TRP A 1 70 ? 13.073 7.554 -29.787 1.00 82.00 70 TRP A CA 1
ATOM 582 C C . TRP A 1 70 ? 13.101 6.603 -28.581 1.00 82.00 70 TRP A C 1
ATOM 584 O O . TRP A 1 70 ? 12.305 6.761 -27.660 1.00 82.00 70 TRP A O 1
ATOM 594 N N . PRO A 1 71 ? 14.051 5.657 -28.475 1.00 83.56 71 PRO A N 1
ATOM 595 C CA . PRO A 1 71 ? 15.267 5.446 -29.270 1.00 83.56 71 PRO A CA 1
ATOM 596 C C . PRO A 1 71 ? 15.037 4.665 -30.579 1.00 83.56 71 PRO A C 1
ATOM 598 O O . PRO A 1 71 ? 14.013 4.025 -30.765 1.00 83.56 71 PRO A O 1
ATOM 601 N N . ARG A 1 72 ? 16.052 4.627 -31.465 1.00 82.31 72 ARG A N 1
ATOM 602 C CA . ARG A 1 72 ? 16.004 3.929 -32.778 1.00 82.31 72 ARG A CA 1
ATOM 603 C C . ARG A 1 72 ? 15.580 2.453 -32.724 1.00 82.31 72 ARG A C 1
ATOM 605 O O . ARG A 1 72 ? 15.183 1.901 -33.745 1.00 82.31 72 ARG A O 1
ATOM 612 N N . ARG A 1 73 ? 15.761 1.790 -31.580 1.00 83.56 73 ARG A N 1
ATOM 613 C CA . ARG A 1 73 ? 15.329 0.413 -31.328 1.00 83.56 73 ARG A CA 1
ATOM 614 C C . ARG A 1 73 ? 14.747 0.341 -29.924 1.00 83.56 73 ARG A C 1
ATOM 616 O O . ARG A 1 73 ? 15.482 0.521 -28.954 1.00 83.56 73 ARG A O 1
ATOM 623 N N . ILE A 1 74 ? 13.453 0.068 -29.842 1.00 88.69 74 ILE A N 1
ATOM 624 C CA . ILE A 1 74 ? 12.728 -0.236 -28.613 1.00 88.69 74 ILE A CA 1
ATOM 625 C C . ILE A 1 74 ? 11.676 -1.293 -28.937 1.00 88.69 74 ILE A C 1
ATOM 627 O O . ILE A 1 74 ? 10.999 -1.204 -29.960 1.00 88.69 74 ILE A O 1
ATOM 631 N N . ASP A 1 75 ? 11.565 -2.305 -28.083 1.00 90.69 75 ASP A N 1
ATOM 632 C CA . ASP A 1 75 ? 10.488 -3.281 -28.181 1.00 90.69 75 ASP A CA 1
ATOM 633 C C . ASP A 1 75 ? 9.253 -2.717 -27.477 1.00 90.69 75 ASP A C 1
ATOM 635 O O . ASP A 1 75 ? 9.118 -2.783 -26.255 1.00 90.69 75 ASP A O 1
ATOM 639 N N . ARG A 1 76 ? 8.377 -2.085 -28.261 1.00 9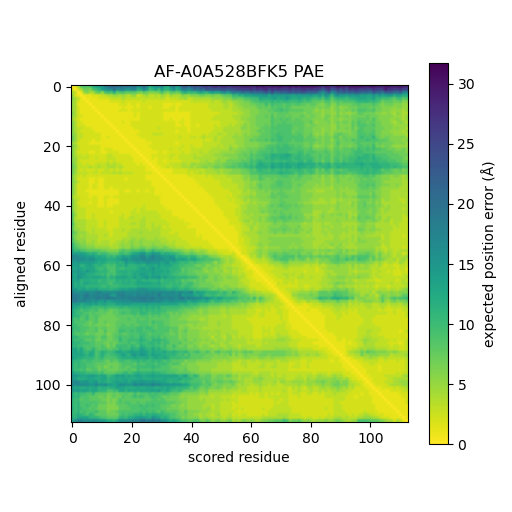0.81 76 ARG A N 1
ATOM 640 C CA . ARG A 1 76 ? 7.147 -1.492 -27.740 1.00 90.81 76 ARG A CA 1
ATOM 641 C C . ARG A 1 76 ? 6.217 -2.545 -27.140 1.00 90.81 76 ARG A C 1
ATOM 643 O O . ARG A 1 76 ? 5.636 -2.275 -26.097 1.00 90.81 76 ARG A O 1
ATOM 650 N N . ALA A 1 77 ? 6.115 -3.725 -27.751 1.00 91.69 77 ALA A N 1
ATOM 651 C CA . ALA A 1 77 ? 5.233 -4.781 -27.268 1.00 91.69 77 ALA A CA 1
ATOM 652 C C . ALA A 1 77 ? 5.685 -5.289 -25.892 1.00 91.69 77 ALA A C 1
ATOM 654 O O . ALA A 1 77 ? 4.862 -5.422 -24.993 1.00 91.69 77 ALA A O 1
ATOM 655 N N . ALA A 1 78 ? 6.995 -5.475 -25.691 1.00 91.44 78 ALA A N 1
ATOM 656 C CA . ALA A 1 78 ? 7.539 -5.846 -24.384 1.00 91.44 78 ALA A CA 1
ATOM 657 C C . ALA A 1 78 ? 7.311 -4.762 -23.314 1.00 91.44 78 ALA A C 1
ATOM 659 O O . ALA A 1 78 ? 7.045 -5.075 -22.155 1.00 91.44 78 ALA A O 1
ATOM 660 N N . VAL A 1 79 ? 7.406 -3.477 -23.680 1.00 92.31 79 VAL A N 1
ATOM 661 C CA . VAL A 1 79 ? 7.109 -2.376 -22.749 1.00 92.31 79 VAL A CA 1
ATOM 662 C C . VAL A 1 79 ? 5.620 -2.311 -22.421 1.00 92.31 79 VAL A C 1
ATOM 664 O O . VAL A 1 79 ? 5.279 -2.074 -21.270 1.00 92.31 79 VAL A O 1
ATOM 667 N N . GLU A 1 80 ? 4.732 -2.511 -23.391 1.00 91.94 80 GLU A N 1
ATOM 668 C CA . GLU A 1 80 ? 3.285 -2.534 -23.154 1.00 91.94 80 GLU A CA 1
ATOM 669 C C . GLU A 1 80 ? 2.874 -3.734 -22.287 1.00 91.94 80 GLU A C 1
ATOM 671 O O . GLU A 1 80 ? 2.118 -3.550 -21.334 1.00 91.94 80 GLU A O 1
ATOM 676 N N . ASP A 1 81 ? 3.433 -4.924 -22.532 1.00 92.62 81 ASP A N 1
ATOM 677 C CA . ASP A 1 81 ? 3.227 -6.105 -21.682 1.00 92.62 81 ASP A CA 1
ATOM 678 C C . ASP A 1 81 ? 3.698 -5.854 -20.243 1.00 92.62 81 ASP A C 1
ATOM 680 O O . ASP A 1 81 ? 2.964 -6.111 -19.288 1.00 92.62 81 ASP A O 1
ATOM 684 N N . LEU A 1 82 ? 4.865 -5.228 -20.071 1.00 93.50 82 LEU A N 1
ATOM 685 C CA . LEU A 1 82 ? 5.379 -4.842 -18.758 1.00 93.50 82 LEU A CA 1
ATOM 686 C C . LEU A 1 82 ? 4.400 -3.953 -17.967 1.00 93.50 82 LEU A C 1
ATOM 688 O O . LEU A 1 82 ? 4.328 -4.062 -16.742 1.00 93.50 82 LEU A O 1
ATOM 692 N N . MET A 1 83 ? 3.625 -3.101 -18.641 1.00 93.44 83 MET A N 1
ATOM 693 C CA . MET A 1 83 ? 2.650 -2.204 -18.000 1.00 93.44 83 MET A CA 1
ATOM 694 C C . MET A 1 83 ? 1.366 -2.916 -17.574 1.00 93.44 83 MET A C 1
ATOM 696 O O . MET A 1 83 ? 0.601 -2.365 -16.787 1.00 93.44 83 MET A O 1
ATOM 700 N N . THR A 1 84 ? 1.136 -4.147 -18.035 1.00 93.94 84 THR A N 1
ATOM 701 C CA . THR A 1 84 ? 0.068 -5.007 -17.500 1.00 93.94 84 THR A CA 1
ATOM 702 C C . THR A 1 84 ? 0.409 -5.563 -16.116 1.00 93.94 84 THR A C 1
ATOM 704 O O . THR A 1 84 ? -0.466 -6.083 -15.427 1.00 93.94 84 THR A O 1
ATOM 707 N N . LEU A 1 85 ? 1.681 -5.450 -15.706 1.00 93.88 85 LEU A N 1
ATOM 708 C CA . LEU A 1 85 ? 2.238 -5.993 -14.468 1.00 93.88 85 LEU A CA 1
ATOM 709 C C . LEU A 1 85 ? 2.115 -7.526 -14.351 1.00 93.88 85 LEU A C 1
ATOM 711 O O . LEU A 1 85 ? 2.243 -8.077 -13.256 1.00 93.88 85 LEU A O 1
ATOM 715 N N . SER A 1 86 ? 1.918 -8.222 -15.478 1.00 92.50 86 SER A N 1
ATOM 716 C CA . SER A 1 86 ? 1.815 -9.686 -15.574 1.00 92.50 86 SER A CA 1
ATOM 717 C C . SER A 1 86 ? 2.999 -10.405 -14.919 1.00 92.50 86 SER A C 1
ATOM 719 O O . SER A 1 86 ? 2.807 -11.392 -14.209 1.00 92.50 86 SER A O 1
ATOM 721 N N . PHE A 1 87 ? 4.203 -9.843 -15.055 1.00 92.62 87 PHE A N 1
ATOM 722 C CA . PHE A 1 87 ? 5.446 -10.348 -14.468 1.00 92.62 87 PHE A CA 1
ATOM 723 C C . PHE A 1 87 ? 5.404 -10.508 -12.937 1.00 92.62 87 PHE A C 1
ATOM 725 O O . PHE A 1 87 ? 6.180 -11.290 -12.385 1.00 92.62 87 PHE A O 1
ATOM 732 N N . MET A 1 88 ? 4.518 -9.784 -12.236 1.00 94.00 88 MET A N 1
ATOM 733 C CA . MET A 1 88 ? 4.358 -9.928 -10.786 1.00 94.00 88 MET A CA 1
ATOM 734 C C . MET A 1 88 ? 3.773 -11.292 -10.408 1.00 94.00 88 MET A C 1
ATOM 736 O O . MET A 1 88 ? 4.127 -11.824 -9.357 1.00 94.00 88 MET A O 1
ATOM 740 N N . ASN A 1 89 ? 2.918 -11.870 -11.259 1.00 94.56 89 ASN A N 1
ATOM 741 C CA . ASN A 1 89 ? 2.319 -13.186 -11.020 1.00 94.56 89 ASN A CA 1
ATOM 742 C C . ASN A 1 89 ? 3.376 -14.295 -11.043 1.00 94.56 89 ASN A C 1
ATOM 744 O O . ASN A 1 89 ? 3.309 -15.231 -10.250 1.00 94.56 89 ASN A O 1
ATOM 748 N N . ASP A 1 90 ? 4.379 -14.140 -11.906 1.00 93.00 90 ASP A N 1
ATOM 749 C CA . ASP A 1 90 ? 5.468 -15.101 -12.084 1.00 93.00 90 ASP A CA 1
ATOM 750 C C . ASP A 1 90 ? 6.684 -14.798 -11.192 1.00 93.00 90 ASP A C 1
ATOM 752 O O . ASP A 1 90 ? 7.718 -15.458 -11.302 1.00 93.00 90 ASP A O 1
ATOM 756 N N . ALA A 1 91 ? 6.589 -13.782 -10.320 1.00 92.44 91 ALA A N 1
ATOM 757 C CA . ALA A 1 91 ? 7.699 -13.266 -9.513 1.00 92.44 91 ALA A CA 1
ATOM 758 C C . ALA A 1 91 ? 8.973 -12.986 -10.343 1.00 92.44 91 ALA A C 1
ATOM 760 O O . ALA A 1 91 ? 10.102 -13.183 -9.881 1.00 92.44 91 ALA A O 1
ATOM 761 N N . ALA A 1 92 ? 8.795 -12.535 -11.587 1.00 93.56 92 ALA A N 1
ATOM 762 C CA . ALA A 1 92 ? 9.883 -12.307 -12.524 1.00 93.56 92 ALA A CA 1
ATOM 763 C C . ALA A 1 92 ? 10.572 -10.955 -12.281 1.00 93.56 92 ALA A C 1
ATOM 765 O O . ALA A 1 92 ? 9.957 -9.967 -11.878 1.00 93.56 92 ALA A O 1
ATOM 766 N N . ASN A 1 93 ? 11.874 -10.896 -12.565 1.00 92.88 93 ASN A N 1
ATOM 767 C CA . ASN A 1 93 ? 12.652 -9.662 -12.478 1.00 92.88 93 ASN A CA 1
ATOM 768 C C . ASN A 1 93 ? 12.730 -8.979 -13.842 1.00 92.88 93 ASN A C 1
ATOM 770 O O . ASN A 1 93 ? 13.075 -9.609 -14.840 1.00 92.88 93 ASN A O 1
ATOM 774 N N . ILE A 1 94 ? 12.498 -7.669 -13.863 1.00 93.00 94 ILE A N 1
ATOM 775 C CA . ILE A 1 94 ? 12.557 -6.860 -15.080 1.00 93.00 94 ILE A CA 1
ATOM 776 C C . ILE A 1 94 ? 13.835 -6.028 -15.084 1.00 93.00 94 ILE A C 1
ATOM 778 O O . ILE A 1 94 ? 14.136 -5.314 -14.126 1.00 93.00 94 ILE A O 1
ATOM 782 N N . VAL A 1 95 ? 14.583 -6.095 -16.186 1.00 92.88 95 VAL A N 1
ATOM 783 C CA . VAL A 1 95 ? 15.845 -5.367 -16.358 1.00 92.88 95 VAL A CA 1
ATOM 784 C C . VAL A 1 95 ? 15.798 -4.546 -17.642 1.00 92.88 95 VAL A C 1
ATOM 786 O O . VAL A 1 95 ? 15.688 -5.087 -18.738 1.00 92.88 95 VAL A O 1
ATOM 789 N N . PHE A 1 96 ? 15.942 -3.225 -17.518 1.00 91.56 96 PHE A N 1
ATOM 790 C CA . PHE A 1 96 ? 16.083 -2.332 -18.670 1.00 91.56 96 PHE A CA 1
ATOM 791 C C . PHE A 1 96 ? 17.552 -2.211 -19.086 1.00 91.56 96 PHE A C 1
ATOM 793 O O . PHE A 1 96 ? 18.368 -1.656 -18.347 1.00 91.56 96 PHE A O 1
ATOM 800 N N . ILE A 1 97 ? 17.882 -2.653 -20.300 1.00 91.00 97 ILE A N 1
ATOM 801 C CA . ILE A 1 97 ? 19.244 -2.604 -20.851 1.00 91.00 97 ILE A CA 1
ATOM 802 C C . ILE A 1 97 ? 19.301 -1.588 -21.997 1.00 91.00 97 ILE A C 1
ATOM 804 O O . ILE A 1 97 ? 18.464 -1.599 -22.893 1.00 91.00 97 ILE A O 1
ATOM 808 N N . GLY A 1 98 ? 20.291 -0.692 -21.978 1.00 89.81 98 GLY A N 1
ATOM 809 C CA . GLY A 1 98 ? 20.523 0.248 -23.079 1.00 89.81 98 GLY A CA 1
ATOM 810 C C . GLY A 1 98 ? 21.411 1.444 -22.713 1.00 89.81 98 GLY A C 1
ATOM 811 O O . GLY A 1 98 ? 21.739 1.625 -21.536 1.00 89.81 98 GLY A O 1
ATOM 812 N N . PRO A 1 99 ? 21.770 2.300 -23.688 1.00 88.94 99 PRO A N 1
ATOM 813 C CA . PRO A 1 99 ? 22.615 3.482 -23.485 1.00 88.94 99 PRO A CA 1
ATOM 814 C C . PRO A 1 99 ? 22.016 4.510 -22.516 1.00 88.94 99 PRO A C 1
ATOM 816 O O . PRO A 1 99 ? 20.820 4.494 -22.213 1.00 88.94 99 PRO A O 1
ATOM 819 N N . ASN A 1 100 ? 22.832 5.437 -22.017 1.00 88.81 100 ASN A N 1
ATOM 820 C CA . ASN A 1 100 ? 22.346 6.534 -21.174 1.00 88.81 100 ASN A CA 1
ATOM 821 C C . ASN A 1 100 ? 21.395 7.459 -21.958 1.00 88.81 100 ASN A C 1
ATOM 823 O O . ASN A 1 100 ? 21.565 7.656 -23.156 1.00 88.81 100 ASN A O 1
ATOM 827 N N . GLY A 1 101 ? 20.373 8.005 -21.289 1.00 86.31 101 GLY A N 1
ATOM 828 C CA . GLY A 1 101 ? 19.443 8.976 -21.893 1.00 86.31 101 GLY A CA 1
ATOM 829 C C . GLY A 1 101 ? 18.308 8.409 -22.761 1.00 86.31 101 GLY A C 1
ATOM 830 O O . GLY A 1 101 ? 17.504 9.181 -23.266 1.00 86.31 101 GLY A O 1
ATOM 831 N N . VAL A 1 102 ? 18.170 7.084 -22.902 1.00 88.81 102 VAL A N 1
ATOM 832 C CA . VAL A 1 102 ? 17.127 6.457 -23.756 1.00 88.81 102 VAL A CA 1
ATOM 833 C C . VAL A 1 102 ? 15.765 6.244 -23.068 1.00 88.81 102 VAL A C 1
ATOM 835 O O . VAL A 1 102 ? 14.925 5.496 -23.551 1.00 88.81 102 VAL A O 1
ATOM 838 N N . GLY A 1 103 ? 15.537 6.855 -21.901 1.00 88.75 103 GLY A N 1
ATOM 839 C CA . GLY A 1 103 ? 14.246 6.773 -21.202 1.00 88.75 103 GLY A CA 1
ATOM 840 C C . GLY A 1 103 ? 14.038 5.554 -20.291 1.00 88.75 103 GLY A C 1
ATOM 841 O O . GLY A 1 103 ? 12.943 5.392 -19.766 1.00 88.75 103 GLY A O 1
ATOM 842 N N . LYS A 1 104 ? 15.070 4.742 -20.012 1.00 92.69 104 LYS A N 1
ATOM 843 C CA . LYS A 1 104 ? 14.976 3.577 -19.096 1.00 92.69 104 LYS A CA 1
ATOM 844 C C . LYS A 1 104 ? 14.378 3.932 -17.729 1.00 92.69 104 LYS A C 1
ATOM 846 O O . LYS A 1 104 ? 13.465 3.269 -17.257 1.00 92.69 104 LYS A O 1
ATOM 851 N N . SER A 1 105 ? 14.862 5.012 -17.109 1.00 91.19 105 SER A N 1
ATOM 852 C CA . SER A 1 105 ? 14.336 5.489 -15.823 1.00 91.19 105 SER A CA 1
ATOM 853 C C . SER A 1 105 ? 12.897 5.993 -15.929 1.00 91.19 105 SER A C 1
ATOM 855 O O . SER A 1 105 ? 12.154 5.890 -14.963 1.00 91.19 105 SER A O 1
ATOM 857 N N . THR A 1 106 ? 12.497 6.528 -17.084 1.00 91.38 106 THR A N 1
ATOM 858 C CA . THR A 1 106 ? 11.113 6.948 -17.335 1.00 91.38 106 THR A CA 1
ATOM 859 C C . THR A 1 106 ? 10.190 5.738 -17.409 1.00 91.38 106 THR A C 1
ATOM 861 O O . THR A 1 106 ? 9.166 5.729 -16.733 1.00 91.38 106 THR A O 1
ATOM 864 N N . LEU A 1 107 ? 10.570 4.698 -18.158 1.00 91.62 107 LEU A N 1
ATOM 865 C CA . LEU A 1 107 ? 9.804 3.452 -18.245 1.00 91.62 107 LEU A CA 1
ATOM 866 C C . LEU A 1 107 ? 9.704 2.763 -16.880 1.00 91.62 107 LEU A C 1
ATOM 868 O O . LEU A 1 107 ? 8.606 2.450 -16.440 1.00 91.62 107 LEU A O 1
ATOM 872 N N . ALA A 1 108 ? 10.817 2.636 -16.151 1.00 91.62 108 ALA A N 1
ATOM 873 C CA . ALA A 1 108 ? 10.815 2.067 -14.802 1.00 91.62 108 ALA A CA 1
ATOM 874 C C . ALA A 1 108 ? 9.907 2.840 -13.828 1.00 91.62 108 ALA A C 1
ATOM 876 O O . ALA A 1 108 ? 9.226 2.234 -13.007 1.00 91.62 108 ALA A O 1
ATOM 877 N N . ARG A 1 109 ? 9.857 4.176 -13.928 1.00 91.25 109 ARG A N 1
ATOM 878 C CA . ARG A 1 109 ? 8.934 4.992 -13.125 1.00 91.25 109 ARG A CA 1
ATOM 879 C C . ARG A 1 109 ? 7.473 4.785 -13.509 1.00 91.25 109 ARG A C 1
ATOM 881 O O . ARG A 1 109 ? 6.645 4.890 -12.622 1.00 91.25 109 ARG A O 1
ATOM 888 N N . ASN A 1 110 ? 7.164 4.504 -14.776 1.00 92.25 110 ASN A N 1
ATOM 889 C CA . ASN A 1 110 ? 5.794 4.189 -15.197 1.00 92.25 110 ASN A CA 1
ATOM 890 C C . ASN A 1 110 ? 5.314 2.846 -14.644 1.00 92.25 110 ASN A C 1
ATOM 892 O O . ASN A 1 110 ? 4.147 2.730 -14.319 1.00 92.25 110 ASN A O 1
ATOM 896 N N . VAL A 1 111 ? 6.213 1.874 -14.464 1.00 91.50 111 VAL A N 1
ATOM 897 C CA . VAL A 1 111 ? 5.879 0.606 -13.790 1.00 91.50 111 VAL A CA 1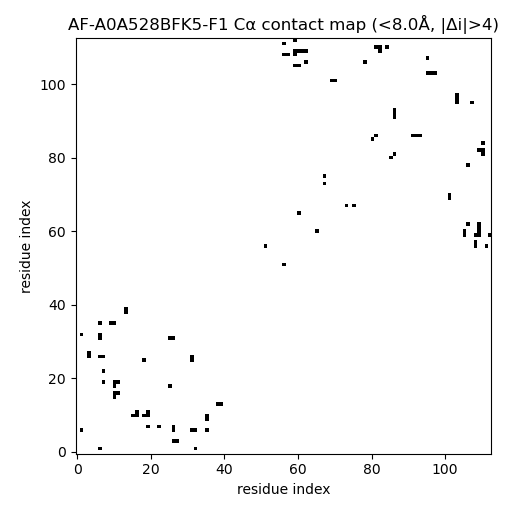
ATOM 898 C C . VAL A 1 111 ? 5.629 0.804 -12.289 1.00 91.50 111 VAL A C 1
ATOM 900 O O . VAL A 1 111 ? 4.857 0.071 -11.686 1.00 91.50 111 VAL A O 1
ATOM 903 N N . ALA A 1 112 ? 6.314 1.768 -11.668 1.00 88.00 112 ALA A N 1
ATOM 904 C CA . ALA A 1 112 ? 6.257 1.997 -10.223 1.00 88.00 112 ALA A CA 1
ATOM 905 C C . ALA A 1 112 ? 5.145 2.960 -9.763 1.00 88.00 112 ALA A C 1
ATOM 907 O O . ALA A 1 112 ? 4.944 3.088 -8.554 1.00 88.00 112 ALA A O 1
ATOM 908 N N . HIS A 1 113 ? 4.511 3.682 -10.691 1.00 83.19 113 HIS A N 1
ATOM 909 C CA . HIS A 1 113 ? 3.465 4.673 -10.423 1.00 83.19 113 HIS A CA 1
ATOM 910 C C . HIS A 1 113 ? 2.074 4.061 -10.529 1.00 83.19 113 HIS A C 1
ATOM 912 O O . HIS A 1 113 ? 1.239 4.440 -9.678 1.00 83.19 113 HIS A O 1
#

Nearest PDB structures (foldseek):
  8q3w-assembly1_A  TM=5.344E-01  e=2.218E-03  Geobacillus stearothermophilus
  5bq5-assembly3_C  TM=9.147E-01  e=6.177E-02  Geobacillus stearothermophilus
  8q4d-assembly1_O  TM=5.249E-01  e=2.813E-03  Geobacillus stearothermophilus